Protein AF-0000000080223580 (afdb_homodimer)

Secondary structure (DSSP, 8-state):
----TT-EEEEEE-STTSTT-EEEEEEEEEETTTEEEEEEE---SEEEEETTEEEEEEEEEEETTEEEEEETTTTEEEEEE--/----TT-EEEEEE-STTSTT-EEEEEEEEEETTTEEEEEEE---SEEEEETTEEEEEEEEEEETTEEEEEETTTTEEEEEE--

InterPro domains:
  IPR008395 Agenet-like domain [PF05641] (6-38)

Organism: Nelumbo nucifera (NCBI:txid4432)

Structure (mmCIF, N/CA/C/O backbone):
data_AF-0000000080223580-model_v1
#
loop_
_entity.id
_entity.type
_entity.pdbx_description
1 polymer 'Uncharacterized protein LOC104602069'
#
loop_
_atom_site.group_PDB
_atom_site.id
_atom_site.type_symbol
_atom_site.label_atom_id
_atom_site.label_alt_id
_atom_site.label_comp_id
_atom_site.label_asym_id
_atom_site.label_entity_id
_atom_site.label_seq_id
_atom_site.pdbx_PDB_ins_code
_atom_site.Cartn_x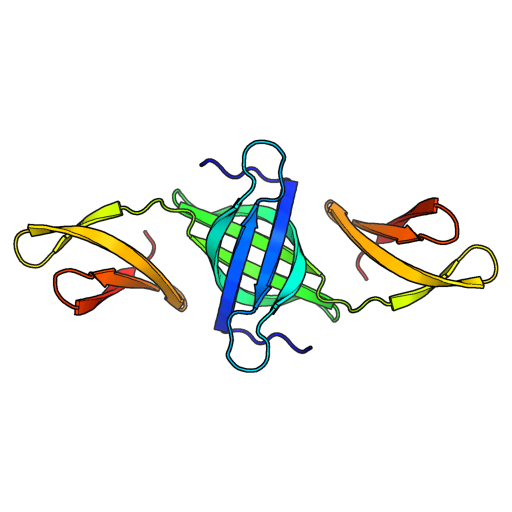
_atom_site.Cartn_y
_atom_site.Cartn_z
_atom_site.occupancy
_atom_site.B_iso_or_equiv
_atom_site.auth_seq_id
_atom_site.auth_comp_id
_atom_site.auth_asym_id
_atom_site.auth_atom_id
_atom_site.pdbx_PDB_model_num
ATOM 1 N N . MET A 1 1 ? 11.68 -7.871 -8.547 1 56.47 1 MET A N 1
ATOM 2 C CA . MET A 1 1 ? 11.617 -6.555 -7.922 1 56.47 1 MET A CA 1
ATOM 3 C C . MET A 1 1 ? 11.68 -6.672 -6.402 1 56.47 1 MET A C 1
ATOM 5 O O . MET A 1 1 ? 10.992 -7.512 -5.816 1 56.47 1 MET A O 1
ATOM 9 N N . THR A 1 2 ? 12.812 -6.27 -5.789 1 76.81 2 THR A N 1
ATOM 10 C CA . THR A 1 2 ? 13.016 -6.527 -4.367 1 76.81 2 THR A CA 1
ATOM 11 C C . THR A 1 2 ? 12.641 -5.305 -3.535 1 76.81 2 THR A C 1
ATOM 13 O O . THR A 1 2 ? 13.125 -4.199 -3.795 1 76.81 2 THR A O 1
ATOM 16 N N . PHE A 1 3 ? 11.648 -5.324 -2.734 1 88.19 3 PHE A N 1
ATOM 17 C CA . PHE A 1 3 ? 11.352 -4.324 -1.715 1 88.19 3 PHE A CA 1
ATOM 18 C C . PHE A 1 3 ? 12.391 -4.363 -0.6 1 88.19 3 PHE A C 1
ATOM 20 O O . PHE A 1 3 ? 12.945 -5.426 -0.297 1 88.19 3 PHE A O 1
ATOM 27 N N . HIS A 1 4 ? 12.688 -3.084 -0.095 1 91.06 4 HIS A N 1
ATOM 28 C CA . HIS A 1 4 ? 13.461 -2.965 1.133 1 91.06 4 HIS A CA 1
ATOM 29 C C . HIS A 1 4 ? 12.719 -2.133 2.176 1 91.06 4 HIS A C 1
ATOM 31 O O . HIS A 1 4 ? 11.961 -1.228 1.828 1 91.06 4 HIS A O 1
ATOM 37 N N . LYS A 1 5 ? 13.039 -2.527 3.385 1 91.44 5 LYS A N 1
ATOM 38 C CA . LYS A 1 5 ? 12.523 -1.678 4.457 1 91.44 5 LYS A CA 1
ATOM 39 C C . LYS A 1 5 ? 12.945 -0.225 4.258 1 91.44 5 LYS A C 1
ATOM 41 O O . LYS A 1 5 ? 14.102 0.052 3.928 1 91.44 5 LYS A O 1
ATOM 46 N N . GLY A 1 6 ? 11.992 0.678 4.383 1 91.62 6 GLY A N 1
ATOM 47 C CA . GLY A 1 6 ? 12.273 2.098 4.246 1 91.62 6 GLY A CA 1
ATOM 48 C C . GLY A 1 6 ? 11.93 2.645 2.875 1 91.62 6 GLY A C 1
ATOM 49 O O . GLY A 1 6 ? 11.891 3.859 2.676 1 91.62 6 GLY A O 1
ATOM 50 N N . ASP A 1 7 ? 11.672 1.728 1.905 1 92.25 7 ASP A N 1
ATOM 51 C CA . ASP A 1 7 ? 11.312 2.18 0.566 1 92.25 7 ASP A CA 1
ATOM 52 C C . ASP A 1 7 ? 10.031 3.014 0.597 1 92.25 7 ASP A C 1
ATOM 54 O O . ASP A 1 7 ? 9.086 2.678 1.308 1 92.25 7 ASP A O 1
ATOM 58 N N . ALA A 1 8 ? 10.062 4.105 -0.223 1 90.88 8 ALA A N 1
ATOM 59 C CA . ALA A 1 8 ? 8.852 4.902 -0.387 1 90.88 8 ALA A CA 1
ATOM 60 C C . ALA A 1 8 ? 7.898 4.25 -1.383 1 90.88 8 ALA A C 1
ATOM 62 O O . ALA A 1 8 ? 8.328 3.744 -2.422 1 90.88 8 ALA A O 1
ATOM 63 N N . VAL A 1 9 ? 6.598 4.246 -0.991 1 93.44 9 VAL A N 1
ATOM 64 C CA . VAL A 1 9 ? 5.574 3.701 -1.878 1 93.44 9 VAL A CA 1
ATOM 65 C C . VAL A 1 9 ? 4.309 4.551 -1.79 1 93.44 9 VAL A C 1
ATOM 67 O O . VAL A 1 9 ? 4.246 5.504 -1.009 1 93.44 9 VAL A O 1
ATOM 70 N N . GLU A 1 10 ? 3.441 4.324 -2.68 1 92.31 10 GLU A N 1
ATOM 71 C CA . GLU A 1 10 ? 2.098 4.895 -2.645 1 92.31 10 GLU A CA 1
ATOM 72 C C . GLU A 1 10 ? 1.04 3.805 -2.502 1 92.31 10 GLU A C 1
ATOM 74 O O . GLU A 1 10 ? 1.148 2.742 -3.117 1 92.31 10 GLU A O 1
ATOM 79 N N . ILE A 1 11 ? 0.046 4.031 -1.633 1 93.62 11 ILE A N 1
ATOM 80 C CA . ILE A 1 11 ? -1.137 3.186 -1.523 1 93.62 11 ILE A CA 1
ATOM 81 C C . ILE A 1 11 ? -2.293 3.811 -2.301 1 93.62 11 ILE A C 1
ATOM 83 O O . ILE A 1 11 ? -2.561 5.008 -2.17 1 93.62 11 ILE A O 1
ATOM 87 N N . CYS A 1 12 ? -2.957 2.975 -3.088 1 91.81 12 CYS A N 1
ATOM 88 C CA . CYS A 1 12 ? -4.109 3.447 -3.848 1 91.81 12 CYS A CA 1
ATOM 89 C C . CYS A 1 12 ? -5.324 2.557 -3.607 1 91.81 12 CYS A C 1
ATOM 91 O O . CYS A 1 12 ? -5.23 1.332 -3.705 1 91.81 12 CYS A O 1
ATOM 93 N N . SER A 1 13 ? -6.379 3.205 -3.242 1 89.94 13 SER A N 1
ATOM 94 C CA . SER A 1 13 ? -7.621 2.451 -3.098 1 89.94 13 SER A CA 1
ATOM 95 C C . SER A 1 13 ? -8.133 1.961 -4.449 1 89.94 13 SER A C 1
ATOM 97 O O . SER A 1 13 ? -8.102 2.699 -5.434 1 89.94 13 SER A O 1
ATOM 99 N N . ILE A 1 14 ? -8.547 0.736 -4.535 1 87.38 14 ILE A N 1
ATOM 100 C CA . ILE A 1 14 ? -9.18 0.215 -5.742 1 87.38 14 ILE A CA 1
ATOM 101 C C . ILE A 1 14 ? -10.594 -0.253 -5.426 1 87.38 14 ILE A C 1
ATOM 103 O O . ILE A 1 14 ? -11.188 -1.023 -6.188 1 87.38 14 ILE A O 1
ATOM 107 N N . GLU A 1 15 ? -11.016 0.166 -4.246 1 83.69 15 GLU A N 1
ATOM 108 C CA . GLU A 1 15 ? -12.406 -0.094 -3.875 1 83.69 15 GLU A CA 1
ATOM 109 C C . GLU A 1 15 ? -13.359 0.814 -4.641 1 83.69 15 GLU A C 1
ATOM 111 O O . GLU A 1 15 ? -13.148 2.025 -4.719 1 83.69 15 GLU A O 1
ATOM 116 N N . GLU A 1 16 ? -14.367 0.17 -5.195 1 82.69 16 GLU A N 1
ATOM 117 C CA . GLU A 1 16 ? -15.391 0.982 -5.852 1 82.69 16 GLU A CA 1
ATOM 118 C C . GLU A 1 16 ? -15.867 2.111 -4.941 1 82.69 16 GLU A C 1
ATOM 120 O O . GLU A 1 16 ? -16.156 1.886 -3.766 1 82.69 16 GLU A O 1
ATOM 125 N N . GLY A 1 17 ? -15.953 3.424 -5.395 1 82.38 17 GLY A N 1
ATOM 126 C CA . GLY A 1 17 ? -16.328 4.582 -4.598 1 82.38 17 GLY A CA 1
ATOM 127 C C . GLY A 1 17 ? -15.141 5.348 -4.051 1 82.38 17 GLY A C 1
ATOM 128 O O . GLY A 1 17 ? -15.281 6.492 -3.615 1 82.38 17 GLY A O 1
ATOM 129 N N . PHE A 1 18 ? -14.047 4.664 -3.977 1 81.94 18 PHE A N 1
ATOM 130 C CA . PHE A 1 18 ? -12.859 5.328 -3.443 1 81.94 18 PHE A CA 1
ATOM 131 C C . PHE A 1 18 ? -11.703 5.238 -4.426 1 81.94 18 PHE A C 1
ATOM 133 O O . PHE A 1 18 ? -10.539 5.324 -4.031 1 81.94 18 PHE A O 1
ATOM 140 N N . LEU A 1 19 ? -11.977 5.078 -5.645 1 81.94 19 LEU A N 1
ATOM 141 C CA . LEU A 1 19 ? -10.984 4.941 -6.707 1 81.94 19 LEU A CA 1
ATOM 142 C C . LEU A 1 19 ? -10.188 6.23 -6.8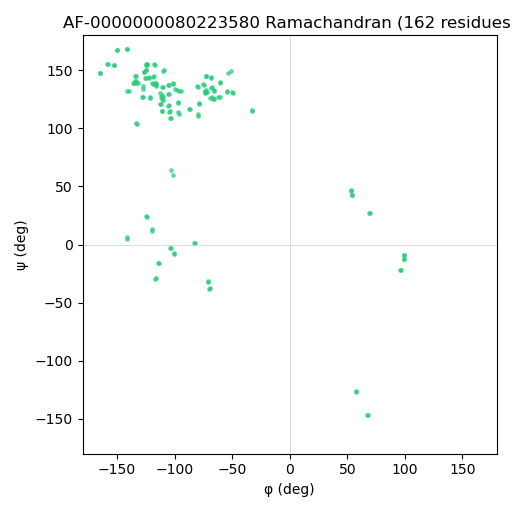75 1 81.94 19 LEU A C 1
ATOM 144 O O . LEU A 1 19 ? -10.758 7.324 -6.855 1 81.94 19 LEU A O 1
ATOM 148 N N . GLY A 1 20 ? -8.867 6.062 -6.941 1 78.81 20 GLY A N 1
ATOM 149 C CA . GLY A 1 20 ? -8.039 7.195 -7.316 1 78.81 20 GLY A CA 1
ATOM 150 C C . GLY A 1 20 ? -7.406 7.895 -6.129 1 78.81 20 GLY A C 1
ATOM 151 O O . GLY A 1 20 ? -6.633 8.844 -6.297 1 78.81 20 GLY A O 1
ATOM 152 N N . SER A 1 21 ? -7.77 7.57 -4.91 1 84.31 21 SER A N 1
ATOM 153 C CA . SER A 1 21 ? -7.094 8.148 -3.754 1 84.31 21 SER A CA 1
ATOM 154 C C . SER A 1 21 ? -5.699 7.562 -3.576 1 84.31 21 SER A C 1
ATOM 156 O O . SER A 1 21 ? -5.516 6.348 -3.688 1 84.31 21 SER A O 1
ATOM 158 N N . HIS A 1 22 ? -4.785 8.438 -3.4 1 88.25 22 HIS A N 1
ATOM 159 C CA . HIS A 1 22 ? -3.389 8.047 -3.23 1 88.25 22 HIS A CA 1
ATOM 160 C C . HIS A 1 22 ? -2.85 8.508 -1.88 1 88.25 22 HIS A C 1
ATOM 162 O O . HIS A 1 22 ? -3.105 9.633 -1.455 1 88.25 22 HIS A O 1
ATOM 168 N N . TYR A 1 23 ? -2.053 7.598 -1.235 1 90.44 23 TYR A N 1
ATOM 169 C CA . TYR A 1 23 ? -1.51 7.914 0.08 1 90.44 23 TYR A CA 1
ATOM 170 C C . TYR A 1 23 ? -0.03 7.559 0.16 1 90.44 23 TYR A C 1
ATOM 172 O O . TYR A 1 23 ? 0.394 6.523 -0.358 1 90.44 23 TYR A O 1
ATOM 180 N N . VAL A 1 24 ? 0.671 8.422 0.917 1 90.19 24 VAL A N 1
ATOM 181 C CA . VAL A 1 24 ? 2.09 8.156 1.141 1 90.19 24 VAL A CA 1
ATOM 182 C C . VAL A 1 24 ? 2.254 7.023 2.148 1 90.19 24 VAL A C 1
ATOM 184 O O . VAL A 1 24 ? 1.537 6.969 3.15 1 90.19 24 VAL A O 1
ATOM 187 N N . ALA A 1 25 ? 3.234 6.148 1.798 1 93.62 25 ALA A N 1
ATOM 188 C CA . ALA A 1 25 ? 3.492 5.016 2.686 1 93.62 25 ALA A CA 1
ATOM 189 C C . ALA A 1 25 ? 4.953 4.582 2.611 1 93.62 25 ALA A C 1
ATOM 191 O O . ALA A 1 25 ? 5.707 5.062 1.763 1 93.62 25 ALA A O 1
ATOM 192 N N . THR A 1 26 ? 5.355 3.734 3.574 1 93.44 26 THR A N 1
ATOM 193 C CA . THR A 1 26 ? 6.715 3.213 3.656 1 93.44 26 THR A CA 1
ATOM 194 C C . THR A 1 26 ? 6.703 1.713 3.941 1 93.44 26 THR A C 1
ATOM 196 O O . THR A 1 26 ? 5.918 1.239 4.762 1 93.44 26 THR A O 1
ATOM 199 N N . VAL A 1 27 ? 7.59 1.022 3.268 1 94.62 27 VAL A N 1
ATOM 200 C CA . VAL A 1 27 ? 7.793 -0.387 3.588 1 94.62 27 VAL A CA 1
ATOM 201 C C . VAL A 1 27 ? 8.383 -0.521 4.992 1 94.62 27 VAL A C 1
ATOM 203 O O . VAL A 1 27 ? 9.43 0.05 5.285 1 94.62 27 VAL A O 1
ATOM 206 N N . ILE A 1 28 ? 7.691 -1.322 5.852 1 94.44 28 ILE A N 1
ATOM 207 C CA . ILE A 1 28 ? 8.195 -1.391 7.219 1 94.44 28 ILE A CA 1
ATOM 208 C C . ILE A 1 28 ? 8.703 -2.801 7.512 1 94.44 28 ILE A C 1
ATOM 210 O O . ILE A 1 28 ? 9.406 -3.021 8.5 1 94.44 28 ILE A O 1
ATOM 214 N N . SER A 1 29 ? 8.305 -3.768 6.637 1 93.5 29 SER A N 1
ATOM 215 C CA . SER A 1 29 ? 8.797 -5.129 6.832 1 93.5 29 SER A CA 1
ATOM 216 C C . SER A 1 29 ? 8.57 -5.98 5.59 1 93.5 29 SER A C 1
ATOM 218 O O . SER A 1 29 ? 7.621 -5.75 4.836 1 93.5 29 SER A O 1
ATOM 220 N N . LEU A 1 30 ? 9.469 -6.867 5.391 1 91.06 30 LEU A N 1
ATOM 221 C CA . LEU A 1 30 ? 9.258 -7.984 4.477 1 91.06 30 LEU A CA 1
ATOM 222 C C . LEU A 1 30 ? 8.812 -9.227 5.238 1 91.06 30 LEU A C 1
ATOM 224 O O . LEU A 1 30 ? 9.453 -9.633 6.211 1 91.06 30 LEU A O 1
ATOM 228 N N . VAL A 1 31 ? 7.648 -9.703 4.82 1 87 31 VAL A N 1
ATOM 229 C CA . VAL A 1 31 ? 7.078 -10.852 5.52 1 87 31 VAL A CA 1
ATOM 230 C C . VAL A 1 31 ? 7.273 -12.109 4.684 1 87 31 VAL A C 1
ATOM 232 O O . VAL A 1 31 ? 6.609 -12.289 3.658 1 87 31 VAL A O 1
ATOM 235 N N . GLY A 1 32 ? 8.117 -12.906 5.133 1 80.56 32 GLY A N 1
ATOM 236 C CA . GLY A 1 32 ? 8.422 -14.086 4.34 1 80.56 32 GLY A CA 1
ATOM 237 C C . GLY A 1 32 ? 9.133 -13.758 3.039 1 80.56 32 GLY A C 1
ATOM 238 O O . GLY A 1 32 ? 9.961 -12.844 2.984 1 80.56 32 GLY A O 1
ATOM 239 N N . LYS A 1 33 ? 8.867 -14.539 1.988 1 78.38 33 LYS A N 1
ATOM 240 C CA . LYS A 1 33 ? 9.602 -14.422 0.733 1 78.38 33 LYS A CA 1
ATOM 241 C C . LYS A 1 33 ? 8.797 -13.641 -0.301 1 78.38 33 LYS A C 1
ATOM 243 O O . LYS A 1 33 ? 9.344 -13.203 -1.317 1 78.38 33 LYS A O 1
ATOM 248 N N . SER A 1 34 ? 7.559 -13.352 0.037 1 80.69 34 SER A N 1
ATOM 249 C CA . SER A 1 34 ? 6.766 -12.852 -1.08 1 80.69 34 SER A CA 1
ATOM 250 C C . SER A 1 34 ? 5.828 -11.727 -0.634 1 80.69 34 SER A C 1
ATOM 252 O O . SER A 1 34 ? 5.051 -11.211 -1.436 1 80.69 34 SER A O 1
ATOM 254 N N . ARG A 1 35 ? 6.008 -11.367 0.695 1 88.44 35 ARG A N 1
ATOM 255 C CA . ARG A 1 35 ? 5.035 -10.391 1.163 1 88.44 35 ARG A CA 1
ATOM 256 C C . ARG A 1 35 ? 5.73 -9.148 1.718 1 88.44 35 ARG A C 1
ATOM 258 O O . ARG A 1 35 ? 6.879 -9.219 2.164 1 88.44 35 ARG A O 1
ATOM 265 N N . VAL A 1 36 ? 5.031 -8.125 1.674 1 92.69 36 VAL A N 1
ATOM 266 C CA . VAL A 1 36 ? 5.539 -6.855 2.18 1 92.69 36 VAL A CA 1
ATOM 267 C C . VAL A 1 36 ? 4.484 -6.191 3.064 1 92.69 36 VAL A C 1
ATOM 269 O O . VAL A 1 36 ? 3.289 -6.246 2.764 1 92.69 36 VAL A O 1
ATOM 272 N N . LEU A 1 37 ? 4.93 -5.617 4.156 1 93.69 37 LEU A N 1
ATOM 273 C CA . LEU A 1 37 ? 4.105 -4.805 5.047 1 93.69 37 LEU A CA 1
ATOM 274 C C . LEU A 1 37 ? 4.422 -3.322 4.883 1 93.69 37 LEU A C 1
ATOM 276 O O . LEU A 1 37 ? 5.586 -2.924 4.926 1 93.69 37 LEU A O 1
ATOM 280 N N . VAL A 1 38 ? 3.369 -2.568 4.695 1 95.5 38 VAL A N 1
ATOM 281 C CA . VAL A 1 38 ? 3.531 -1.145 4.422 1 95.5 38 VAL A CA 1
ATOM 282 C C . VAL A 1 38 ? 2.684 -0.331 5.398 1 95.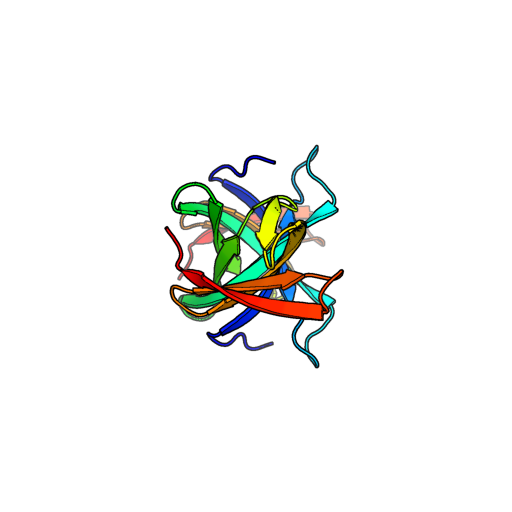5 38 VAL A C 1
ATOM 284 O O . VAL A 1 38 ? 1.548 -0.701 5.699 1 95.5 38 VAL A O 1
ATOM 287 N N . LEU A 1 39 ? 3.295 0.747 5.93 1 93.62 39 LEU A N 1
ATOM 288 C CA . LEU A 1 39 ? 2.605 1.689 6.805 1 93.62 39 LEU A CA 1
ATOM 289 C C . LEU A 1 39 ? 2.307 2.992 6.07 1 93.62 39 LEU A C 1
ATOM 291 O O . LEU A 1 39 ? 3.211 3.621 5.52 1 93.62 39 LEU A O 1
ATOM 295 N N . GLY A 1 40 ? 1.026 3.266 5.996 1 93 40 GLY A N 1
ATOM 296 C CA . GLY A 1 40 ? 0.622 4.492 5.332 1 93 40 GLY A CA 1
ATOM 297 C C . GLY A 1 40 ? -0.094 5.465 6.25 1 93 40 GLY A C 1
ATOM 298 O O . GLY A 1 40 ? -0.64 5.062 7.281 1 93 40 GLY A O 1
ATOM 299 N N . LEU A 1 41 ? -0.038 6.695 5.922 1 84.56 41 LEU A N 1
ATOM 300 C CA . LEU A 1 41 ? -0.795 7.758 6.574 1 84.56 41 LEU A CA 1
ATOM 301 C C . LEU A 1 41 ? -1.969 8.195 5.707 1 84.56 41 LEU A C 1
ATOM 303 O O . LEU A 1 41 ? -1.785 8.547 4.539 1 84.56 41 LEU A O 1
ATOM 307 N N . TYR A 1 42 ? -3.117 7.945 6.242 1 79.44 42 TYR A N 1
ATOM 308 C CA . TYR A 1 42 ? -4.273 8.344 5.445 1 79.44 42 TYR A CA 1
ATOM 309 C C . TYR A 1 42 ? -4.887 9.633 5.977 1 79.44 42 TYR A C 1
ATOM 311 O O . TYR A 1 42 ? -5.762 9.594 6.848 1 79.44 42 TYR A O 1
ATOM 319 N N . VAL A 1 43 ? -4.09 10.648 5.879 1 68.12 43 VAL A N 1
ATOM 320 C CA . VAL A 1 43 ? -4.613 11.945 6.297 1 68.12 43 VAL A CA 1
ATOM 321 C C . VAL A 1 43 ? -4.742 12.859 5.082 1 68.12 43 VAL A C 1
ATOM 323 O O . VAL A 1 43 ? -3.896 12.836 4.184 1 68.12 43 VAL A O 1
ATOM 326 N N . ASP A 1 44 ? -5.902 13.461 4.938 1 61.44 44 ASP A N 1
ATOM 327 C CA . ASP A 1 44 ? -6.156 14.5 3.949 1 61.44 44 ASP A CA 1
ATOM 328 C C . ASP A 1 44 ? -5.133 15.633 4.07 1 61.44 44 ASP A C 1
ATOM 330 O O . ASP A 1 44 ? -4.461 15.758 5.094 1 61.44 44 ASP A O 1
ATOM 334 N N . GLU A 1 45 ? -4.844 16.219 2.91 1 66.69 45 GLU A N 1
ATOM 335 C CA . GLU A 1 45 ? -4.246 17.547 3.08 1 66.69 45 GLU A CA 1
ATOM 336 C C . GLU A 1 45 ? -4.801 18.25 4.312 1 66.69 45 GLU A C 1
ATOM 338 O O . GLU A 1 45 ? -6.02 18.312 4.5 1 66.69 45 GLU A O 1
ATOM 343 N N . VAL A 1 46 ? -3.777 18.453 5.277 1 71.81 46 VAL A N 1
ATOM 344 C CA . VAL A 1 46 ? -4.266 18.969 6.559 1 71.81 46 VAL A CA 1
ATOM 345 C C . VAL A 1 46 ? -3.789 20.406 6.762 1 71.81 46 VAL A C 1
ATOM 347 O O . VAL A 1 46 ? -2.631 20.719 6.484 1 71.81 46 VAL A O 1
ATOM 350 N N . ASP A 1 47 ? -4.828 21.172 7.07 1 81.19 47 ASP A N 1
ATOM 351 C CA . ASP A 1 47 ? -4.422 22.5 7.504 1 81.19 47 ASP A CA 1
ATOM 352 C C . ASP A 1 47 ? -3.572 22.438 8.773 1 81.19 47 ASP A C 1
ATOM 354 O O . ASP A 1 47 ? -3.873 21.656 9.688 1 81.19 47 ASP A O 1
ATOM 358 N N . ALA A 1 48 ? -2.402 23.078 8.703 1 84.38 48 ALA A N 1
ATOM 359 C CA . ALA A 1 48 ? -1.518 23.109 9.859 1 84.38 48 ALA A CA 1
ATOM 360 C C . ALA A 1 48 ? -0.972 24.516 10.094 1 84.38 48 ALA A C 1
ATOM 362 O O . ALA A 1 48 ? -0.718 25.25 9.141 1 84.38 48 ALA A O 1
ATOM 363 N N . PHE A 1 49 ? -0.902 24.844 11.422 1 85.56 49 PHE A N 1
ATOM 364 C CA . PHE A 1 49 ? -0.262 26.094 11.781 1 85.56 49 PHE A CA 1
ATOM 365 C C . PHE A 1 49 ? 1.256 25.953 11.758 1 85.56 49 PHE A C 1
ATOM 367 O O . PHE A 1 49 ? 1.813 25.094 12.438 1 85.56 49 PHE A O 1
ATOM 374 N N . HIS A 1 50 ? 1.839 26.609 10.852 1 86.12 50 HIS A N 1
ATOM 375 C CA . HIS A 1 50 ? 3.289 26.625 10.695 1 86.12 50 HIS A CA 1
ATOM 376 C C . HIS A 1 50 ? 3.781 28.016 10.297 1 86.12 50 HIS A C 1
ATOM 378 O O . HIS A 1 50 ? 3.232 28.625 9.375 1 86.12 50 HIS A O 1
ATOM 384 N N . SER A 1 51 ? 4.875 28.516 11.031 1 88.75 51 SER A N 1
ATOM 385 C CA . SER A 1 51 ? 5.5 29.797 10.727 1 88.75 51 SER A CA 1
ATOM 386 C C . SER A 1 51 ? 4.469 30.922 10.68 1 88.75 51 SER A C 1
ATOM 388 O O . SER A 1 51 ? 4.406 31.672 9.711 1 88.75 51 SER A O 1
ATOM 390 N N . ASP A 1 52 ? 3.645 30.938 11.641 1 88.69 52 ASP A N 1
ATOM 391 C CA . ASP A 1 52 ? 2.697 32.031 11.891 1 88.69 52 ASP A CA 1
ATOM 392 C C . ASP A 1 52 ? 1.606 32.062 10.828 1 88.69 52 ASP A C 1
ATOM 394 O O . ASP A 1 52 ? 1.104 33.125 10.484 1 88.69 52 ASP A O 1
ATOM 398 N N . GLY A 1 53 ? 1.242 31 10.188 1 89.25 53 GLY A N 1
ATOM 399 C CA . GLY A 1 53 ? 0.16 30.875 9.227 1 89.25 53 GLY A CA 1
ATOM 400 C C . GLY A 1 53 ? -0.414 29.469 9.156 1 89.25 53 GLY A C 1
ATOM 401 O O . GLY A 1 53 ? 0.222 28.516 9.594 1 89.25 53 GLY A O 1
ATOM 402 N N . TRP A 1 54 ? -1.711 29.5 8.711 1 87.94 54 TRP A N 1
ATOM 403 C CA . TRP A 1 54 ? -2.332 28.219 8.406 1 87.94 54 TRP A CA 1
ATOM 404 C C . TRP A 1 54 ? -2.045 27.797 6.969 1 87.94 54 TRP A C 1
ATOM 406 O O . TRP A 1 54 ? -2.33 28.547 6.031 1 87.94 54 TRP A O 1
ATOM 416 N N . TRP A 1 55 ? -1.342 26.688 6.875 1 86.38 55 TRP A N 1
ATOM 417 C CA . TRP A 1 55 ? -0.963 26.188 5.555 1 86.38 55 TRP A CA 1
ATOM 418 C C . TRP A 1 55 ? -1.419 24.75 5.363 1 86.38 55 TRP A C 1
ATOM 420 O O . TRP A 1 55 ? -1.648 24.031 6.34 1 86.38 55 TRP A O 1
ATOM 430 N N . VAL A 1 56 ? -1.559 24.484 4.152 1 85.81 56 VAL A N 1
ATOM 431 C CA . VAL A 1 56 ? -1.794 23.078 3.83 1 85.81 56 VAL A CA 1
ATOM 432 C C . VAL A 1 56 ? -0.475 22.312 3.873 1 85.81 56 VAL A C 1
ATOM 434 O O . VAL A 1 56 ? 0.514 22.734 3.268 1 85.81 56 VAL A O 1
ATOM 437 N N . LYS A 1 57 ? -0.435 21.344 4.695 1 85.12 57 LYS A N 1
ATOM 438 C CA . LYS A 1 57 ? 0.731 20.469 4.695 1 85.12 57 LYS A CA 1
ATOM 439 C C . LYS A 1 57 ? 0.441 19.156 3.953 1 85.12 57 LYS A C 1
ATOM 441 O O . LYS A 1 57 ? -0.663 18.625 4.047 1 85.12 57 LYS A O 1
ATOM 446 N N . ARG A 1 58 ? 1.438 18.734 3.18 1 84 58 ARG A N 1
ATOM 447 C CA . ARG A 1 58 ? 1.389 17.469 2.482 1 84 58 ARG A CA 1
ATOM 448 C C . ARG A 1 58 ? 2.4 16.484 3.066 1 84 58 ARG A C 1
ATOM 450 O O . ARG A 1 58 ? 3.578 16.812 3.215 1 84 58 ARG A O 1
ATOM 457 N N . ILE A 1 59 ? 1.855 15.32 3.438 1 84.69 59 ILE A N 1
ATOM 458 C CA . ILE A 1 59 ? 2.771 14.3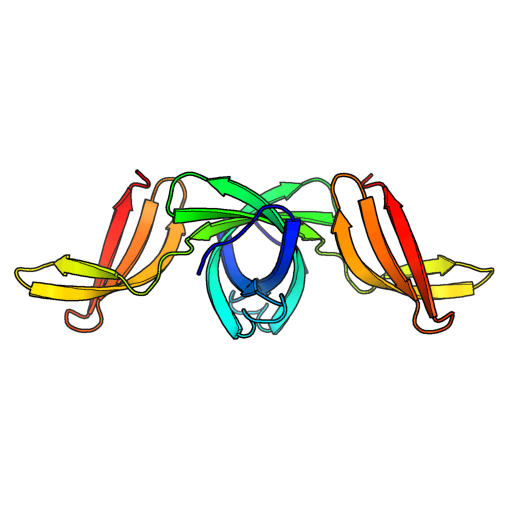12 3.965 1 84.69 59 ILE A CA 1
ATOM 459 C C . ILE A 1 59 ? 3.592 13.711 2.826 1 84.69 59 ILE A C 1
ATOM 461 O O . ILE A 1 59 ? 3.039 13.312 1.798 1 84.69 59 ILE A O 1
ATOM 465 N N . THR A 1 60 ? 4.895 13.648 3.051 1 83.31 60 THR A N 1
ATOM 466 C CA . THR A 1 60 ? 5.758 13.234 1.948 1 83.31 60 THR A CA 1
ATOM 467 C C . THR A 1 60 ? 6.461 11.922 2.273 1 83.31 60 THR A C 1
ATOM 469 O O . THR A 1 60 ? 6.852 11.18 1.37 1 83.31 60 THR A O 1
ATOM 472 N N . ARG A 1 61 ? 6.684 11.695 3.533 1 83.62 61 ARG A N 1
ATOM 473 C CA . ARG A 1 61 ? 7.434 10.492 3.881 1 83.62 61 ARG A CA 1
ATOM 474 C C . ARG A 1 61 ? 7.176 10.086 5.328 1 83.62 61 ARG A C 1
ATOM 476 O O . ARG A 1 61 ? 6.793 10.922 6.152 1 83.62 61 ARG A O 1
ATOM 483 N N . ILE A 1 62 ? 7.402 8.672 5.535 1 87.38 62 ILE A N 1
ATOM 484 C CA . ILE A 1 62 ? 7.344 8.133 6.887 1 87.38 62 ILE A CA 1
ATOM 485 C C . ILE A 1 62 ? 8.672 7.469 7.238 1 87.38 62 ILE A C 1
ATOM 487 O O . ILE A 1 62 ? 9.195 6.668 6.461 1 87.38 62 ILE A O 1
ATOM 491 N N . LYS A 1 63 ? 9.188 7.895 8.336 1 85.56 63 LYS A N 1
ATOM 492 C CA . LYS A 1 63 ? 10.422 7.289 8.836 1 85.56 63 LYS A CA 1
ATOM 493 C C . LYS A 1 63 ? 10.312 6.977 10.328 1 85.56 63 LYS A C 1
ATOM 495 O O . LYS A 1 63 ? 10.477 7.867 11.164 1 85.56 63 LYS A O 1
ATOM 500 N N . GLY A 1 64 ? 10.125 5.586 10.57 1 81.25 64 GLY A N 1
ATOM 501 C CA . GLY A 1 64 ? 9.953 5.227 11.969 1 81.25 64 GLY A CA 1
ATOM 502 C C . GLY A 1 64 ? 8.781 5.93 12.625 1 81.25 64 GLY A C 1
ATOM 503 O O . GLY A 1 64 ? 7.656 5.871 12.125 1 81.25 64 GLY A O 1
ATOM 504 N N . PRO A 1 65 ? 9.117 6.59 13.781 1 85.69 65 PRO A N 1
ATOM 505 C CA . PRO A 1 65 ? 8.023 7.25 14.492 1 85.69 65 PRO A CA 1
ATOM 506 C C . PRO A 1 65 ? 7.703 8.633 13.93 1 85.69 65 PRO A C 1
ATOM 508 O O . PRO A 1 65 ? 6.875 9.359 14.492 1 85.69 65 PRO A O 1
ATOM 511 N N . LEU A 1 66 ? 8.445 9 12.875 1 88.62 66 LEU A N 1
ATOM 512 C CA . LEU A 1 66 ? 8.25 10.336 12.32 1 88.62 66 LEU A CA 1
ATOM 513 C C . LEU A 1 66 ? 7.57 10.266 10.953 1 88.62 66 LEU A C 1
ATOM 515 O O . LEU A 1 66 ? 7.73 9.281 10.227 1 88.62 66 LEU A O 1
ATOM 519 N N . TYR A 1 67 ? 6.875 11.289 10.75 1 88.5 67 TYR A N 1
ATOM 520 C CA . TYR A 1 67 ? 6.465 11.539 9.375 1 88.5 67 TYR A CA 1
ATOM 521 C C . TYR A 1 67 ? 6.852 12.953 8.945 1 88.5 67 TYR A C 1
ATOM 523 O O . TYR A 1 67 ? 6.871 13.875 9.758 1 88.5 67 TYR A O 1
ATOM 531 N N . TYR A 1 68 ? 7.141 13.078 7.664 1 89.56 68 TYR A N 1
ATOM 532 C CA . TYR A 1 68 ? 7.59 14.336 7.082 1 89.56 68 TYR A CA 1
ATOM 533 C C . TYR A 1 68 ? 6.477 14.992 6.277 1 89.56 68 TYR A C 1
ATOM 535 O O . TYR A 1 68 ? 5.742 14.312 5.555 1 89.56 68 TYR A O 1
ATOM 543 N N . SER A 1 69 ? 6.438 16.312 6.531 1 89.56 69 SER A N 1
ATOM 544 C CA . SER A 1 69 ? 5.445 17.109 5.812 1 89.56 69 SER A CA 1
ATOM 545 C C . SER A 1 69 ? 6.098 18.266 5.066 1 89.56 69 SER A C 1
ATOM 547 O O . SER A 1 69 ? 7.027 18.891 5.574 1 89.56 69 SER A O 1
ATOM 549 N N . TYR A 1 70 ? 5.504 18.516 3.883 1 90.38 70 TYR A N 1
ATOM 550 C CA . TYR A 1 70 ? 5.973 19.625 3.055 1 90.38 70 TYR A CA 1
ATOM 551 C C . TYR A 1 70 ? 4.941 20.734 3 1 90.38 70 TYR A C 1
ATOM 553 O O . TYR A 1 70 ? 3.744 20.484 2.859 1 90.38 70 TYR A O 1
ATOM 561 N N . PHE A 1 71 ? 5.48 21.969 3.162 1 89.31 71 PHE A N 1
ATOM 562 C CA . PHE A 1 71 ? 4.684 23.188 3.018 1 89.31 71 PHE A CA 1
ATOM 563 C C . PHE A 1 71 ? 5.094 23.953 1.769 1 89.31 71 PHE A C 1
ATOM 565 O O . PHE A 1 71 ? 6.199 24.5 1.705 1 89.31 71 PHE A O 1
ATOM 572 N N . SER A 1 72 ? 4.137 24 0.903 1 85.19 72 SER A N 1
ATOM 573 C CA . SER A 1 72 ? 4.484 24.594 -0.384 1 85.19 72 SER A CA 1
ATOM 574 C C . SER A 1 72 ? 4.688 26.094 -0.262 1 85.19 72 SER A C 1
ATOM 576 O O . SER A 1 72 ? 5.523 26.672 -0.964 1 85.19 72 SER A O 1
ATOM 578 N N . ASN A 1 73 ? 4.012 26.703 0.586 1 86.06 73 ASN A N 1
ATOM 579 C CA . ASN A 1 73 ? 4.07 28.156 0.729 1 86.06 73 ASN A CA 1
ATOM 580 C C . ASN A 1 73 ? 5.414 28.609 1.296 1 86.06 73 ASN A C 1
ATOM 582 O O . ASN A 1 73 ? 5.949 29.641 0.885 1 86.06 73 ASN A O 1
ATOM 586 N N . THR A 1 74 ? 5.961 27.797 2.26 1 87.38 74 THR A N 1
ATOM 587 C CA . THR A 1 74 ? 7.219 28.172 2.896 1 87.38 74 THR A CA 1
ATOM 588 C C . THR A 1 74 ? 8.367 27.328 2.35 1 87.38 74 THR A C 1
ATOM 590 O O . THR A 1 74 ? 9.523 27.5 2.742 1 87.38 74 THR A O 1
ATOM 593 N N . ILE A 1 75 ? 8.109 26.422 1.511 1 87.62 75 ILE A N 1
ATOM 594 C CA . ILE A 1 75 ? 9.094 25.516 0.9 1 87.62 75 ILE A CA 1
ATOM 595 C C . ILE A 1 75 ? 9.898 24.812 1.989 1 87.62 75 ILE A C 1
ATOM 597 O O . ILE A 1 75 ? 11.125 24.734 1.907 1 87.62 75 ILE A O 1
ATOM 601 N N . ASP A 1 76 ? 9.25 24.359 3.061 1 89.88 76 ASP A N 1
ATOM 602 C CA . ASP A 1 76 ? 9.867 23.688 4.195 1 89.88 76 ASP A CA 1
ATOM 603 C C . ASP A 1 76 ? 9.336 22.266 4.34 1 89.88 76 ASP A C 1
ATOM 605 O O . ASP A 1 76 ? 8.188 21.984 3.994 1 89.88 76 ASP A O 1
ATOM 609 N N . GLU A 1 77 ? 10.234 21.406 4.762 1 89.44 77 GLU A N 1
ATOM 610 C CA . GLU A 1 77 ? 9.836 20.078 5.195 1 89.44 77 GLU A CA 1
ATOM 611 C C . GLU A 1 77 ? 10.055 19.891 6.691 1 89.44 77 GLU A C 1
ATOM 613 O O . GLU A 1 77 ? 11.156 20.125 7.199 1 89.44 77 GLU A O 1
ATOM 618 N N . ILE A 1 78 ? 8.992 19.594 7.355 1 90.5 78 ILE A N 1
ATOM 619 C CA . ILE A 1 78 ? 9.039 19.469 8.805 1 90.5 78 ILE A CA 1
ATOM 620 C C . ILE A 1 78 ? 8.695 18.031 9.203 1 90.5 78 ILE A C 1
ATOM 622 O O . ILE A 1 78 ? 7.773 17.422 8.648 1 90.5 78 ILE A O 1
ATOM 626 N N . ALA A 1 79 ? 9.43 17.5 10.195 1 90 79 ALA A N 1
ATOM 627 C CA . ALA A 1 79 ? 9.172 16.188 10.75 1 90 79 ALA A CA 1
ATOM 628 C C . ALA A 1 79 ? 8.312 16.266 12.008 1 90 79 ALA A C 1
ATOM 630 O O . ALA A 1 79 ? 8.516 17.156 12.852 1 90 79 ALA A O 1
ATOM 631 N N . TYR A 1 80 ? 7.246 15.398 12.031 1 87.69 80 TYR A N 1
ATOM 632 C CA . TYR A 1 80 ? 6.367 15.32 13.188 1 87.69 80 TYR A CA 1
ATOM 633 C C . TYR A 1 80 ? 6.332 13.906 13.758 1 87.69 80 TYR A C 1
ATOM 635 O O . TYR A 1 80 ? 6.406 12.93 13.008 1 87.69 80 TYR A O 1
ATOM 643 N N . PRO A 1 81 ? 6.25 13.773 15.094 1 86.44 81 PRO A N 1
ATOM 644 C CA . PRO A 1 81 ? 6.039 12.438 15.664 1 86.44 81 PRO A CA 1
ATOM 645 C C . PRO A 1 81 ? 4.617 11.922 15.453 1 86.44 81 PRO A C 1
ATOM 647 O O . PRO A 1 81 ? 3.67 12.719 15.398 1 86.44 81 PRO A O 1
ATOM 650 N N . PHE A 1 82 ? 4.629 10.492 15.242 1 76.94 82 PHE A N 1
ATOM 651 C CA . PHE A 1 82 ? 3.301 9.891 15.258 1 76.94 82 PHE A CA 1
ATOM 652 C C . PHE A 1 82 ? 2.691 9.961 16.656 1 76.94 82 PHE A C 1
ATOM 654 O O . PHE A 1 82 ? 3.393 9.781 17.656 1 76.94 82 PHE A O 1
ATOM 661 N N . SER A 1 83 ? 1.452 10.523 16.75 1 64.69 83 SER A N 1
ATOM 662 C CA . SER A 1 83 ? 0.784 10.562 18.047 1 64.69 83 SER A CA 1
ATOM 663 C C . SER A 1 83 ? -0.005 9.281 18.297 1 64.69 83 SER A C 1
ATOM 665 O O . SER A 1 83 ? -0.458 8.633 17.359 1 64.69 83 SER A O 1
ATOM 667 N N . MET B 1 1 ? -11.719 10.148 3.979 1 56.69 1 MET B N 1
ATOM 668 C CA . MET B 1 1 ? -11.672 8.82 3.367 1 56.69 1 MET B CA 1
ATOM 669 C C . MET B 1 1 ? -11.312 7.758 4.395 1 56.69 1 MET B C 1
ATOM 671 O O . MET B 1 1 ? -10.391 7.949 5.195 1 56.69 1 MET B O 1
ATOM 675 N N . THR B 1 2 ? -12.297 6.918 4.785 1 76.81 2 THR B N 1
ATOM 676 C CA . THR B 1 2 ? -12.07 5.992 5.891 1 76.81 2 THR B CA 1
ATOM 677 C C . THR B 1 2 ? -11.656 4.621 5.371 1 76.81 2 THR B C 1
ATOM 679 O O . THR B 1 2 ? -12.336 4.031 4.531 1 76.81 2 THR B O 1
ATOM 682 N N . PHE B 1 3 ? -10.477 4.164 5.574 1 88.19 3 PHE B N 1
ATOM 683 C CA . PHE B 1 3 ? -10.047 2.787 5.348 1 88.19 3 PHE B CA 1
ATOM 684 C C . PHE B 1 3 ? -10.711 1.843 6.344 1 88.19 3 PHE B C 1
ATOM 686 O O . PHE B 1 3 ? -11 2.23 7.477 1 88.19 3 PHE B O 1
ATOM 693 N N . HIS B 1 4 ? -11.016 0.607 5.785 1 91.19 4 HIS B N 1
ATOM 694 C CA . HIS B 1 4 ? -11.43 -0.49 6.652 1 91.19 4 HIS B CA 1
ATOM 695 C C . HIS B 1 4 ? -10.547 -1.716 6.445 1 91.19 4 HIS B C 1
ATOM 697 O O . HIS B 1 4 ? -10.039 -1.942 5.348 1 91.19 4 HIS B O 1
ATOM 703 N N . LYS B 1 5 ? -10.461 -2.42 7.562 1 91.38 5 LYS B N 1
ATOM 704 C CA . LYS B 1 5 ? -9.789 -3.709 7.43 1 91.38 5 LYS B CA 1
ATOM 705 C C . LYS B 1 5 ? -10.438 -4.559 6.34 1 91.38 5 LYS B C 1
ATOM 707 O O . LYS B 1 5 ? -11.664 -4.641 6.258 1 91.38 5 LYS B O 1
ATOM 712 N N . GLY B 1 6 ? -9.617 -5.109 5.461 1 91.62 6 GLY B N 1
ATOM 713 C CA . GLY B 1 6 ? -10.109 -5.965 4.391 1 91.62 6 GLY B CA 1
ATOM 714 C C . GLY B 1 6 ? -10.234 -5.246 3.062 1 91.62 6 GLY B C 1
ATOM 715 O O . GLY B 1 6 ? -10.422 -5.883 2.023 1 91.62 6 GLY B O 1
ATOM 716 N N . ASP B 1 7 ? -10.133 -3.898 3.098 1 92.31 7 ASP B N 1
ATOM 717 C CA . ASP B 1 7 ? -10.227 -3.141 1.853 1 92.31 7 ASP B CA 1
ATOM 718 C C . ASP B 1 7 ? -9.117 -3.541 0.882 1 92.31 7 ASP B C 1
ATOM 720 O O . ASP B 1 7 ? -7.973 -3.73 1.287 1 92.31 7 ASP B O 1
ATOM 724 N N . ALA B 1 8 ? -9.531 -3.648 -0.425 1 90.88 8 ALA B N 1
ATOM 725 C CA . ALA B 1 8 ? -8.539 -3.887 -1.467 1 90.88 8 ALA B CA 1
ATOM 726 C C . ALA B 1 8 ? -7.82 -2.592 -1.847 1 90.88 8 ALA B C 1
ATOM 728 O O . ALA B 1 8 ? -8.453 -1.542 -1.98 1 90.88 8 ALA B O 1
ATOM 729 N N . VAL B 1 9 ? -6.484 -2.719 -1.97 1 93.38 9 VAL B N 1
ATOM 730 C CA . VAL B 1 9 ? -5.688 -1.568 -2.387 1 93.38 9 VAL B CA 1
ATOM 731 C C . VAL B 1 9 ? -4.57 -2.023 -3.322 1 93.38 9 VAL B C 1
ATOM 733 O O . VAL B 1 9 ? -4.422 -3.221 -3.584 1 93.38 9 VAL B O 1
ATOM 736 N N . GLU B 1 10 ? -3.951 -1.105 -3.93 1 92.31 10 GLU B N 1
ATOM 737 C CA . GLU B 1 10 ? -2.734 -1.326 -4.707 1 92.31 10 GLU B CA 1
ATOM 738 C C . GLU B 1 10 ? -1.549 -0.585 -4.094 1 92.31 10 GLU B C 1
ATOM 740 O O . GLU B 1 10 ? -1.688 0.551 -3.639 1 92.31 10 GLU B O 1
ATOM 745 N N . ILE B 1 11 ? -0.387 -1.246 -4.027 1 93.62 11 ILE B N 1
ATOM 746 C CA . ILE B 1 11 ? 0.877 -0.62 -3.658 1 93.62 11 ILE B CA 1
ATOM 747 C C . ILE B 1 11 ? 1.684 -0.301 -4.914 1 93.62 11 ILE B C 1
ATOM 749 O O . ILE B 1 11 ? 1.822 -1.146 -5.801 1 93.62 11 ILE B O 1
ATOM 753 N N . CYS B 1 12 ? 2.213 0.922 -4.949 1 91.81 12 CYS B N 1
ATOM 754 C CA . CYS B 1 12 ? 3.035 1.326 -6.082 1 91.81 12 CYS B CA 1
ATOM 755 C C . CYS B 1 12 ? 4.371 1.891 -5.613 1 91.81 12 CYS B C 1
ATOM 757 O O . CYS B 1 12 ? 4.41 2.75 -4.73 1 91.81 12 CYS B O 1
ATOM 759 N N . SER B 1 13 ? 5.383 1.333 -6.16 1 90 13 SER B N 1
ATOM 760 C CA . SER B 1 13 ? 6.703 1.884 -5.859 1 90 13 SER B CA 1
ATOM 761 C C . SER B 1 13 ? 6.867 3.279 -6.453 1 90 13 SER B C 1
ATOM 763 O O . SER B 1 13 ? 6.461 3.527 -7.59 1 90 13 SER B O 1
ATOM 765 N N . ILE B 1 14 ? 7.406 4.219 -5.73 1 87.25 14 ILE B N 1
ATOM 766 C CA . ILE B 1 14 ? 7.719 5.547 -6.25 1 87.25 14 ILE B CA 1
ATOM 767 C C . ILE B 1 14 ? 9.219 5.809 -6.121 1 87.25 14 ILE B C 1
ATOM 769 O O . ILE B 1 14 ? 9.664 6.957 -6.191 1 87.25 14 ILE B O 1
ATOM 773 N N . GLU B 1 15 ? 9.898 4.711 -5.82 1 83.31 15 GLU B N 1
ATOM 774 C CA . GLU B 1 15 ? 11.359 4.793 -5.801 1 83.31 15 GLU B CA 1
ATOM 775 C C . GLU B 1 15 ? 11.922 4.91 -7.215 1 83.31 15 GLU B C 1
ATOM 777 O O . GLU B 1 15 ? 11.531 4.152 -8.109 1 83.31 15 GLU B O 1
ATOM 782 N N . GLU B 1 16 ? 12.812 5.875 -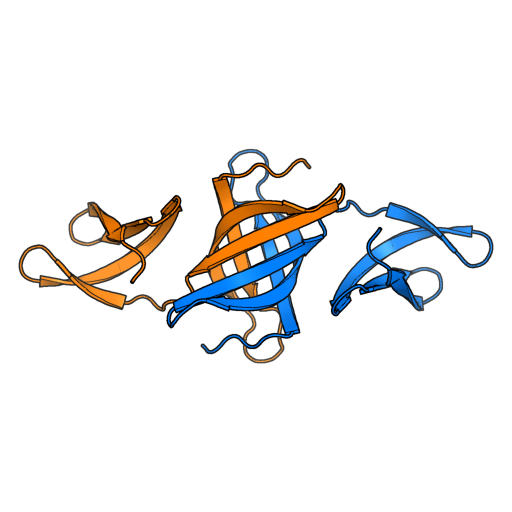7.379 1 82.69 16 GLU B N 1
ATOM 783 C CA . GLU B 1 16 ? 13.477 5.98 -8.672 1 82.69 16 GLU B CA 1
ATOM 784 C C . GLU B 1 16 ? 14.031 4.633 -9.125 1 82.69 16 GLU B C 1
ATOM 786 O O . GLU B 1 16 ? 14.68 3.934 -8.344 1 82.69 16 GLU B O 1
ATOM 791 N N . GLY B 1 17 ? 13.805 4.117 -10.383 1 82.19 17 GLY B N 1
ATOM 792 C CA . GLY B 1 17 ? 14.234 2.824 -10.891 1 82.19 17 GLY B CA 1
ATOM 793 C C . GLY B 1 17 ? 13.164 1.754 -10.789 1 82.19 17 GLY B C 1
ATOM 794 O O . GLY B 1 17 ? 13.266 0.705 -11.43 1 82.19 17 GLY B O 1
ATOM 795 N N . PHE B 1 18 ? 12.234 1.983 -9.898 1 81.69 18 PHE B N 1
ATOM 796 C CA . PHE B 1 18 ? 11.18 0.993 -9.734 1 81.69 18 PHE B CA 1
ATOM 797 C C . PHE B 1 18 ? 9.805 1.63 -9.93 1 81.69 18 PHE B C 1
ATOM 799 O O . PHE B 1 18 ? 8.805 1.119 -9.43 1 81.69 18 PHE B O 1
ATOM 806 N N . LEU B 1 19 ? 9.75 2.684 -10.625 1 81.62 19 LEU B N 1
ATOM 807 C CA . LEU B 1 19 ? 8.516 3.424 -10.883 1 81.62 19 LEU B CA 1
ATOM 808 C C . LEU B 1 19 ? 7.551 2.596 -11.719 1 81.62 19 LEU B C 1
ATOM 810 O O . LEU B 1 19 ? 7.961 1.942 -12.68 1 81.62 19 LEU B O 1
ATOM 814 N N . GLY B 1 20 ? 6.301 2.572 -11.266 1 78.75 20 GLY B N 1
ATOM 815 C CA . GLY B 1 20 ? 5.27 1.992 -12.102 1 78.75 20 GLY B CA 1
ATOM 816 C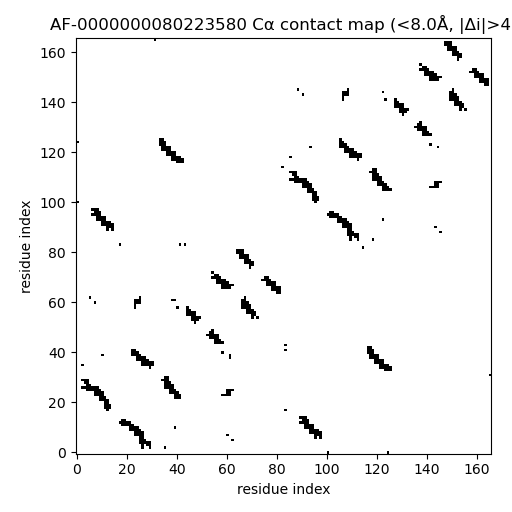 C . GLY B 1 20 ? 4.918 0.566 -11.727 1 78.75 20 GLY B C 1
ATOM 817 O O . GLY B 1 20 ? 4.023 -0.039 -12.312 1 78.75 20 GLY B O 1
ATOM 818 N N . SER B 1 21 ? 5.648 -0.076 -10.844 1 84.75 21 SER B N 1
ATOM 819 C CA . SER B 1 21 ? 5.262 -1.406 -10.383 1 84.75 21 SER B CA 1
ATOM 820 C C . SER B 1 21 ? 4.066 -1.339 -9.445 1 84.75 21 SER B C 1
ATOM 822 O O . SER B 1 21 ? 4.027 -0.501 -8.539 1 84.75 21 SER B O 1
ATOM 824 N N . HIS B 1 22 ? 3.115 -2.154 -9.742 1 88.5 22 HIS B N 1
ATOM 825 C CA . HIS B 1 22 ? 1.888 -2.213 -8.953 1 88.5 22 HIS B CA 1
ATOM 826 C C . HIS B 1 22 ? 1.696 -3.594 -8.336 1 88.5 22 HIS B C 1
ATOM 828 O O . HIS B 1 22 ? 1.918 -4.613 -8.992 1 88.5 22 HIS B O 1
ATOM 834 N N . TYR B 1 23 ? 1.249 -3.59 -7.047 1 90.44 23 TYR B N 1
ATOM 835 C CA . TYR B 1 23 ? 1.064 -4.855 -6.34 1 90.44 23 TYR B CA 1
ATOM 836 C C . TYR B 1 23 ? -0.275 -4.883 -5.613 1 90.44 23 TYR B C 1
ATOM 838 O O . TYR B 1 23 ? -0.695 -3.879 -5.031 1 90.44 23 TYR B O 1
ATOM 846 N N . VAL B 1 24 ? -0.84 -6.102 -5.609 1 90.12 24 VAL B N 1
ATOM 847 C CA . VAL B 1 24 ? -2.092 -6.293 -4.879 1 90.12 24 VAL B CA 1
ATOM 848 C C . VAL B 1 24 ? -1.817 -6.312 -3.379 1 90.12 24 VAL B C 1
ATOM 850 O O . VAL B 1 24 ? -0.844 -6.922 -2.928 1 90.12 24 VAL B O 1
ATOM 853 N N . ALA B 1 25 ? -2.734 -5.605 -2.67 1 93.62 25 ALA B N 1
ATOM 854 C CA . ALA B 1 25 ? -2.576 -5.559 -1.218 1 93.62 25 ALA B CA 1
ATOM 855 C C . ALA B 1 25 ? -3.928 -5.41 -0.524 1 93.62 25 ALA B C 1
ATOM 857 O O . ALA B 1 25 ? -4.949 -5.188 -1.179 1 93.62 25 ALA B O 1
ATOM 858 N N . THR B 1 26 ? -3.92 -5.621 0.809 1 93.5 26 THR B N 1
ATOM 859 C CA . THR B 1 26 ? -5.121 -5.523 1.634 1 93.5 26 THR B CA 1
ATOM 860 C C . THR B 1 26 ? -4.828 -4.762 2.924 1 93.5 26 THR B C 1
ATOM 862 O O . THR B 1 26 ? -3.785 -4.965 3.549 1 93.5 26 THR B O 1
ATOM 865 N N . VAL B 1 27 ? -5.781 -3.916 3.281 1 94.62 27 VAL B N 1
ATOM 866 C CA . VAL B 1 27 ? -5.695 -3.268 4.586 1 94.62 27 VAL B CA 1
ATOM 867 C C . VAL B 1 27 ? -5.852 -4.309 5.691 1 94.62 27 VAL B C 1
ATOM 869 O O . VAL B 1 27 ? -6.844 -5.035 5.734 1 94.62 2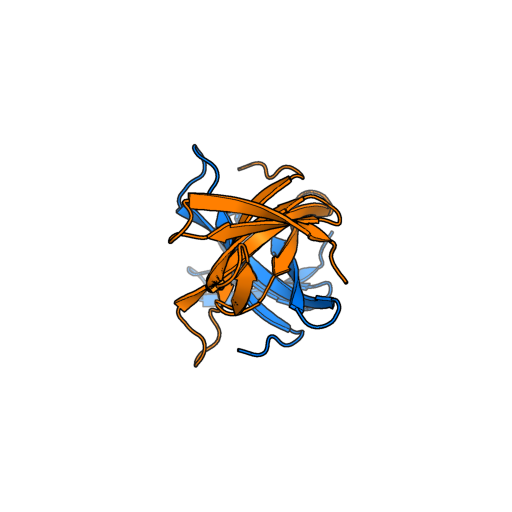7 VAL B O 1
ATOM 872 N N . ILE B 1 28 ? -4.844 -4.348 6.613 1 94.44 28 ILE B N 1
ATOM 873 C CA . ILE B 1 28 ? -4.938 -5.395 7.621 1 94.44 28 ILE B CA 1
ATOM 874 C C . ILE B 1 28 ? -5.16 -4.773 9 1 94.44 28 ILE B C 1
ATOM 876 O O . ILE B 1 28 ? -5.52 -5.469 9.953 1 94.44 28 ILE B O 1
ATOM 880 N N . SER B 1 29 ? -4.891 -3.43 9.094 1 93.38 29 SER B N 1
ATOM 881 C CA . SER B 1 29 ? -5.129 -2.762 10.367 1 93.38 29 SER B CA 1
ATOM 882 C C . SER B 1 29 ? -5.148 -1.246 10.203 1 93.38 29 SER B C 1
ATOM 884 O O . SER B 1 29 ? -4.488 -0.705 9.32 1 93.38 29 SER B O 1
ATOM 886 N N . LEU B 1 30 ? -5.949 -0.65 11.008 1 91.12 30 LEU B N 1
ATOM 887 C CA . LEU B 1 30 ? -5.852 0.786 11.242 1 91.12 30 LEU B CA 1
ATOM 888 C C . LEU B 1 30 ? -5.047 1.079 12.5 1 91.12 30 LEU B C 1
ATOM 890 O O . LEU B 1 30 ? -5.324 0.516 13.562 1 91.12 30 LEU B O 1
ATOM 894 N N . VAL B 1 31 ? -3.988 1.841 12.273 1 87.06 31 VAL B N 1
ATOM 895 C CA . VAL B 1 31 ? -3.096 2.139 13.391 1 87.06 31 VAL B CA 1
ATOM 896 C C . VAL B 1 31 ? -3.348 3.559 13.891 1 87.06 31 VAL B C 1
ATOM 898 O O . VAL B 1 31 ? -2.986 4.531 13.227 1 87.06 31 VAL B O 1
ATOM 901 N N . GLY B 1 32 ? -3.916 3.641 15.008 1 80.56 32 GLY B N 1
ATOM 902 C CA . GLY B 1 32 ? -4.27 4.961 15.5 1 80.56 32 GLY B CA 1
ATOM 903 C C . GLY B 1 32 ? -5.355 5.633 14.68 1 80.56 32 GLY B C 1
ATOM 904 O O . GLY B 1 32 ? -6.273 4.969 14.195 1 80.56 32 GLY B O 1
ATOM 905 N N . LYS B 1 33 ? -5.305 6.957 14.555 1 78.69 33 LYS B N 1
ATOM 906 C CA . LYS B 1 33 ? -6.379 7.719 13.922 1 78.69 33 LYS B CA 1
ATOM 907 C C . LYS B 1 33 ? -6.02 8.086 12.484 1 78.69 33 LYS B C 1
ATOM 909 O O . LYS B 1 33 ? -6.887 8.492 11.711 1 78.69 33 LYS B O 1
ATOM 914 N N . SER B 1 34 ? -4.773 7.816 12.133 1 80.94 34 SER B N 1
ATOM 915 C CA . SER B 1 34 ? -4.414 8.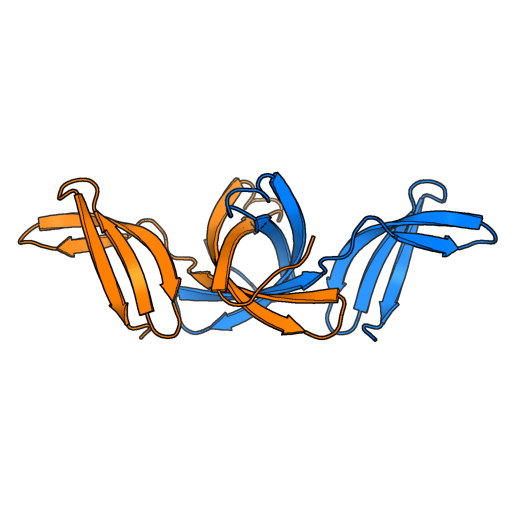43 10.852 1 80.94 34 SER B CA 1
ATOM 916 C C . SER B 1 34 ? -3.537 7.496 10.023 1 80.94 34 SER B C 1
ATOM 918 O O . SER B 1 34 ? -3.076 7.867 8.945 1 80.94 34 SER B O 1
ATOM 920 N N . ARG B 1 35 ? -3.387 6.23 10.602 1 88.31 35 ARG B N 1
ATOM 921 C CA . ARG B 1 35 ? -2.457 5.371 9.875 1 88.31 35 ARG B CA 1
ATOM 922 C C . ARG B 1 35 ? -3.121 4.059 9.477 1 88.31 35 ARG B C 1
ATOM 924 O O . ARG B 1 35 ? -4.074 3.615 10.125 1 88.31 35 ARG B O 1
ATOM 931 N N . VAL B 1 36 ? -2.596 3.537 8.469 1 92.69 36 VAL B N 1
ATOM 932 C CA . VAL B 1 36 ? -3.104 2.268 7.969 1 92.69 36 VAL B CA 1
ATOM 933 C C . VAL B 1 36 ? -1.94 1.311 7.711 1 92.69 36 VAL B C 1
ATOM 935 O O . VAL B 1 36 ? -0.88 1.727 7.238 1 92.69 36 VAL B O 1
ATOM 938 N N . LEU B 1 37 ? -2.133 0.044 8.07 1 93.88 37 LEU B N 1
ATOM 939 C CA . LEU B 1 37 ? -1.206 -1.04 7.766 1 93.88 37 LEU B CA 1
ATOM 940 C C . LEU B 1 37 ? -1.747 -1.914 6.637 1 93.88 37 LEU B C 1
ATOM 942 O O . LEU B 1 37 ? -2.895 -2.361 6.691 1 93.88 37 LEU B O 1
ATOM 946 N N . VAL B 1 38 ? -0.889 -2.119 5.672 1 95.5 38 VAL B N 1
ATOM 947 C CA . VAL B 1 38 ? -1.3 -2.838 4.469 1 95.5 38 VAL B CA 1
ATOM 948 C C . VAL B 1 38 ? -0.334 -3.988 4.203 1 95.5 38 VAL B C 1
ATOM 950 O O . VAL B 1 38 ? 0.882 -3.832 4.336 1 95.5 38 VAL B O 1
ATOM 953 N N . LEU B 1 39 ? -0.909 -5.168 3.898 1 93.75 39 LEU B N 1
ATOM 954 C CA . LEU B 1 39 ? -0.136 -6.344 3.518 1 93.75 39 LEU B CA 1
ATOM 955 C C . LEU B 1 39 ? -0.23 -6.59 2.016 1 93.75 39 LEU B C 1
ATOM 957 O O . LEU B 1 39 ? -1.33 -6.691 1.466 1 93.75 39 LEU B O 1
ATOM 961 N N . GLY B 1 40 ? 0.921 -6.559 1.409 1 93.06 40 GLY B N 1
ATOM 962 C CA . GLY B 1 40 ? 0.955 -6.801 -0.025 1 93.06 40 GLY B CA 1
ATOM 963 C C . GLY B 1 40 ? 1.76 -8.031 -0.403 1 93.06 40 GLY B C 1
ATOM 964 O O . GLY B 1 40 ? 2.615 -8.477 0.363 1 93.06 40 GLY B O 1
ATOM 965 N N . LEU B 1 41 ? 1.456 -8.586 -1.516 1 85 41 LEU B N 1
ATOM 966 C CA . LEU B 1 41 ? 2.213 -9.672 -2.133 1 85 41 LEU B CA 1
ATOM 967 C C . LEU B 1 41 ? 3.027 -9.164 -3.316 1 85 41 LEU B C 1
ATOM 969 O O . LEU B 1 41 ? 2.48 -8.547 -4.234 1 85 41 LEU B O 1
ATOM 973 N N . TYR B 1 42 ? 4.293 -9.227 -3.139 1 79.31 42 TYR B N 1
ATOM 974 C CA . TYR B 1 42 ? 5.121 -8.727 -4.23 1 79.31 42 TYR B CA 1
ATOM 975 C C . TYR B 1 42 ? 5.676 -9.875 -5.062 1 79.31 42 TYR B C 1
ATOM 977 O O . TYR B 1 42 ? 6.777 -10.367 -4.801 1 79.31 42 TYR B O 1
ATOM 985 N N . VAL B 1 43 ? 4.75 -10.617 -5.605 1 67.88 43 VAL B N 1
ATOM 986 C CA . VAL B 1 43 ? 5.188 -11.695 -6.484 1 67.88 43 VAL B CA 1
ATOM 987 C C . VAL B 1 43 ? 4.793 -11.391 -7.926 1 67.88 43 VAL B C 1
ATOM 989 O O . VAL B 1 43 ? 3.715 -10.844 -8.18 1 67.88 43 VAL B O 1
ATOM 992 N N . ASP B 1 44 ? 5.766 -11.445 -8.812 1 60.97 44 ASP B N 1
ATOM 993 C CA . ASP B 1 44 ? 5.562 -11.359 -10.25 1 60.97 44 ASP B CA 1
ATOM 994 C C . ASP B 1 44 ? 4.5 -12.352 -10.719 1 60.97 44 ASP B C 1
ATOM 996 O O . ASP B 1 44 ? 4.172 -13.305 -10 1 60.97 44 ASP B O 1
ATOM 1000 N N . GLU B 1 45 ? 3.812 -11.922 -11.781 1 66 45 GLU B N 1
ATOM 1001 C CA . GLU B 1 45 ? 3.146 -13.008 -12.5 1 66 45 GLU B CA 1
ATOM 1002 C C . GLU B 1 45 ? 3.957 -14.297 -12.438 1 66 45 GLU B C 1
ATOM 1004 O O . GLU B 1 45 ? 5.156 -14.297 -12.719 1 66 45 GLU B O 1
ATOM 1009 N N . VAL B 1 46 ? 3.26 -15.289 -11.711 1 71.25 46 VAL B N 1
ATOM 1010 C CA . VAL B 1 46 ? 4.031 -16.5 -11.461 1 71.25 46 VAL B CA 1
ATOM 1011 C C . VAL B 1 46 ? 3.467 -17.656 -12.289 1 71.25 46 VAL B C 1
ATOM 1013 O O . VAL B 1 46 ? 2.248 -17.828 -12.375 1 71.25 46 VAL B O 1
ATOM 1016 N N . ASP B 1 47 ? 4.434 -18.203 -12.984 1 80.56 47 ASP B N 1
ATOM 1017 C CA . ASP B 1 47 ? 4.008 -19.453 -13.617 1 80.56 47 ASP B CA 1
ATOM 1018 C C . ASP B 1 47 ? 3.584 -20.484 -12.562 1 80.56 47 ASP B C 1
ATOM 1020 O O . ASP B 1 47 ? 4.234 -20.625 -11.531 1 80.56 47 ASP B O 1
ATOM 1024 N N . ALA B 1 48 ? 2.375 -20.984 -12.773 1 84.06 48 ALA B N 1
ATOM 1025 C CA . ALA B 1 48 ? 1.87 -22 -11.852 1 84.06 48 ALA B CA 1
ATOM 1026 C C . ALA B 1 48 ? 1.244 -23.172 -12.617 1 84.06 48 ALA B C 1
ATOM 1028 O O . ALA B 1 48 ? 0.637 -22.969 -13.672 1 84.06 48 ALA B O 1
ATOM 1029 N N . PHE B 1 49 ? 1.533 -24.391 -12.039 1 84.81 49 PHE B N 1
ATOM 1030 C CA . PHE B 1 49 ? 0.871 -25.562 -12.586 1 84.81 49 PHE B CA 1
ATOM 1031 C C . PHE B 1 49 ? -0.554 -25.688 -12.055 1 84.81 49 PHE B C 1
ATOM 1033 O O . PHE B 1 49 ? -0.768 -25.719 -10.844 1 84.81 49 PHE B O 1
ATOM 1040 N N . HIS B 1 50 ? -1.465 -25.484 -12.906 1 85.81 50 HIS B N 1
ATOM 1041 C CA . HIS B 1 50 ? -2.889 -25.594 -12.602 1 85.81 50 HIS B CA 1
ATOM 1042 C C . HIS B 1 50 ? -3.646 -26.266 -13.742 1 85.81 50 HIS B C 1
ATOM 1044 O O . HIS B 1 50 ? -3.471 -25.906 -14.906 1 85.81 50 HIS B O 1
ATOM 1050 N N . SER B 1 51 ? -4.535 -27.297 -13.375 1 88.31 51 SER B N 1
ATOM 1051 C CA . SER B 1 51 ? -5.383 -28 -14.336 1 88.31 51 SER B CA 1
ATOM 1052 C C . SER B 1 51 ? -4.562 -28.547 -15.492 1 88.31 51 SER B C 1
ATOM 1054 O O . SER B 1 51 ? -4.883 -28.297 -16.656 1 88.31 51 SER B O 1
ATOM 1056 N N . ASP B 1 52 ? -3.492 -29.172 -15.172 1 88.31 52 ASP B N 1
ATOM 1057 C CA . ASP B 1 52 ? -2.662 -29.922 -16.094 1 88.31 52 ASP B CA 1
ATOM 1058 C C . ASP B 1 52 ? -1.938 -29 -17.078 1 88.31 52 ASP B C 1
ATOM 1060 O O . ASP B 1 52 ? -1.693 -29.375 -18.219 1 88.31 52 ASP B O 1
ATOM 1064 N N . GLY B 1 53 ? -1.652 -27.781 -16.781 1 88.62 53 GLY B N 1
ATOM 1065 C CA . GLY B 1 53 ? -0.887 -26.828 -17.562 1 88.62 53 GLY B CA 1
ATOM 1066 C C . GLY B 1 53 ? -0.186 -25.781 -16.719 1 88.62 53 GLY B C 1
ATOM 1067 O O . GLY B 1 53 ? -0.528 -25.594 -15.555 1 88.62 53 GLY B O 1
ATOM 1068 N N . TRP B 1 54 ? 0.919 -25.281 -17.375 1 87.69 54 TRP B N 1
ATOM 1069 C CA . TRP B 1 54 ? 1.58 -24.125 -16.766 1 87.69 54 TRP B CA 1
ATOM 1070 C C . TRP B 1 54 ? 0.937 -22.828 -17.234 1 87.69 54 TRP B C 1
ATOM 1072 O O . TRP B 1 54 ? 0.834 -22.562 -18.438 1 87.69 54 TRP B O 1
ATOM 1082 N N . TRP B 1 55 ? 0.382 -22.156 -16.266 1 85.75 55 TRP B N 1
ATOM 1083 C CA . TRP B 1 55 ? -0.305 -20.906 -16.578 1 85.75 55 TRP B CA 1
ATOM 1084 C C . TRP B 1 55 ? 0.257 -19.75 -15.75 1 85.75 55 TRP B C 1
ATOM 1086 O O . TRP B 1 55 ? 0.848 -19.969 -14.695 1 85.75 55 TRP B O 1
ATOM 1096 N N . VAL B 1 56 ? 0.089 -18.656 -16.312 1 85.38 56 VAL B N 1
ATOM 1097 C CA . VAL B 1 56 ? 0.398 -17.469 -15.523 1 85.38 56 VAL B CA 1
ATOM 1098 C C . VAL B 1 56 ? -0.747 -17.172 -14.555 1 85.38 56 VAL B C 1
ATOM 1100 O O . VAL B 1 56 ? -1.911 -17.125 -14.961 1 85.38 56 VAL B O 1
ATOM 1103 N N . LYS B 1 57 ? -0.433 -17.141 -13.32 1 84.88 57 LYS B N 1
ATOM 1104 C CA . LYS B 1 57 ? -1.43 -16.734 -12.328 1 84.88 57 LYS B CA 1
ATOM 1105 C C . LYS B 1 57 ? -1.206 -15.289 -11.883 1 84.88 57 LYS B C 1
ATOM 1107 O O . LYS B 1 57 ? -0.064 -14.852 -11.734 1 84.88 57 LYS B O 1
ATOM 1112 N N . ARG B 1 58 ? -2.311 -14.578 -11.773 1 83.88 58 ARG B N 1
ATOM 1113 C CA . ARG B 1 58 ? -2.305 -13.219 -11.25 1 83.88 58 ARG B CA 1
ATOM 1114 C C . ARG B 1 58 ? -2.969 -13.156 -9.875 1 83.88 58 ARG B C 1
ATOM 1116 O O . ARG B 1 58 ? -4.09 -13.641 -9.703 1 83.88 58 ARG B O 1
ATOM 1123 N N . ILE B 1 59 ? -2.191 -12.633 -8.93 1 84.69 59 ILE B N 1
ATOM 1124 C CA . ILE B 1 59 ? -2.779 -12.5 -7.602 1 84.69 59 ILE B CA 1
ATOM 1125 C C . ILE B 1 59 ? -3.801 -11.359 -7.602 1 84.69 59 ILE B C 1
ATOM 1127 O O . ILE B 1 59 ? -3.514 -10.258 -8.078 1 84.69 59 ILE B O 1
ATOM 1131 N N . THR B 1 60 ? -4.949 -11.648 -7.039 1 83.38 60 THR B N 1
ATOM 1132 C CA . THR B 1 60 ? -6.027 -10.672 -7.148 1 83.38 60 THR B CA 1
ATOM 1133 C C . THR B 1 60 ? -6.422 -10.148 -5.77 1 83.38 60 THR B C 1
ATOM 1135 O O . THR B 1 60 ? -6.926 -9.031 -5.645 1 83.38 60 THR B O 1
ATOM 1138 N N . ARG B 1 61 ? -6.262 -10.961 -4.797 1 83.75 61 ARG B N 1
ATOM 1139 C CA . ARG B 1 61 ? -6.711 -10.539 -3.477 1 83.75 61 ARG B CA 1
ATOM 1140 C C . ARG B 1 61 ? -5.996 -11.32 -2.377 1 83.75 61 ARG B C 1
ATOM 1142 O O . ARG B 1 61 ? -5.5 -12.422 -2.615 1 83.75 61 ARG B O 1
ATOM 1149 N N . ILE B 1 62 ? -5.965 -10.578 -1.134 1 87.31 62 ILE B N 1
ATOM 1150 C CA . ILE B 1 62 ? -5.453 -11.227 0.069 1 87.31 62 ILE B CA 1
ATOM 1151 C C . ILE B 1 62 ? -6.531 -11.234 1.148 1 87.31 62 ILE B C 1
ATOM 1153 O O . ILE B 1 62 ? -7.148 -10.203 1.428 1 87.31 62 ILE B O 1
ATOM 1157 N N . LYS B 1 63 ? -6.773 -12.398 1.626 1 86.19 63 LYS B N 1
ATOM 1158 C CA . LYS B 1 63 ? -7.727 -12.547 2.723 1 86.19 63 LYS B CA 1
ATOM 1159 C C . LYS B 1 63 ? -7.16 -13.438 3.828 1 86.19 63 LYS B C 1
ATOM 1161 O O . LYS B 1 63 ? -7.207 -14.664 3.732 1 86.19 63 LYS B O 1
ATOM 1166 N N . GLY B 1 64 ? -6.719 -12.688 4.953 1 81.44 64 GLY B N 1
ATOM 1167 C CA . GLY B 1 64 ? -6.117 -13.461 6.027 1 81.44 64 GLY B CA 1
ATOM 1168 C C . GLY B 1 64 ? -4.922 -14.273 5.574 1 81.44 64 GLY B C 1
ATOM 1169 O O . GLY B 1 64 ? -3.982 -13.734 4.984 1 81.44 64 GLY B O 1
ATOM 1170 N N . PRO B 1 65 ? -5.023 -15.625 5.895 1 86.06 65 PRO B N 1
ATOM 1171 C CA . PRO B 1 65 ? -3.879 -16.469 5.531 1 86.06 65 PRO B CA 1
ATOM 1172 C C . PRO B 1 65 ? -3.912 -16.906 4.07 1 86.06 65 PRO B C 1
ATOM 1174 O O . PRO B 1 65 ? -3.062 -17.688 3.637 1 86.06 65 PRO B O 1
ATOM 1177 N N . LEU B 1 66 ? -4.953 -16.438 3.363 1 88.56 66 LEU B N 1
ATOM 1178 C CA . LEU B 1 66 ? -5.105 -16.859 1.977 1 88.56 66 LEU B CA 1
ATOM 1179 C C . LEU B 1 66 ? -4.836 -15.711 1.019 1 88.56 66 LEU B C 1
ATOM 1181 O O . LEU B 1 66 ? -5.066 -14.547 1.362 1 88.56 66 LEU B O 1
ATOM 1185 N N . TYR B 1 67 ? -4.352 -16.125 -0.083 1 88.69 67 TYR B N 1
ATOM 1186 C CA . TYR B 1 67 ? -4.391 -15.211 -1.217 1 88.69 67 TYR B CA 1
ATOM 1187 C C . TYR B 1 67 ? -5.059 -15.859 -2.422 1 88.69 67 TYR B C 1
ATOM 1189 O O . TYR B 1 67 ? -4.973 -17.078 -2.605 1 88.69 67 TYR B O 1
ATOM 1197 N N . TYR B 1 68 ? -5.707 -15.031 -3.213 1 89.56 68 TYR B N 1
ATOM 1198 C CA . TYR B 1 68 ? -6.461 -15.477 -4.375 1 89.56 68 TYR B CA 1
ATOM 1199 C C . TYR B 1 68 ? -5.719 -15.148 -5.668 1 89.56 68 TYR B C 1
ATOM 1201 O O . TYR B 1 68 ? -5.137 -14.07 -5.801 1 89.56 68 TYR B O 1
ATOM 1209 N N . SER B 1 69 ? -5.789 -16.188 -6.527 1 89.56 69 SER B N 1
ATOM 1210 C CA . SER B 1 69 ? -5.156 -16.031 -7.832 1 89.56 69 SER B CA 1
ATOM 1211 C C . SER B 1 69 ? -6.141 -16.328 -8.961 1 89.56 69 SER B C 1
ATOM 1213 O O . SER B 1 69 ? -6.957 -17.234 -8.867 1 89.56 69 SER B O 1
ATOM 1215 N N . TYR B 1 70 ? -5.941 -15.5 -10.031 1 90.06 70 TYR B N 1
ATOM 1216 C CA . TYR B 1 70 ? -6.762 -15.672 -11.219 1 90.06 70 TYR B CA 1
ATOM 1217 C C . TYR B 1 70 ? -5.934 -16.219 -12.383 1 90.06 70 TYR B C 1
ATOM 1219 O O . TYR B 1 70 ? -4.805 -15.781 -12.602 1 90.06 70 TYR B O 1
ATOM 1227 N N . PHE B 1 71 ? -6.551 -17.219 -13.055 1 89.19 71 PHE B N 1
ATOM 1228 C CA . PHE B 1 71 ? -5.98 -17.797 -14.266 1 89.19 71 PHE B CA 1
ATOM 1229 C C . PHE B 1 71 ? -6.824 -17.422 -15.484 1 89.19 71 PHE B C 1
ATOM 1231 O O . PHE B 1 71 ? -7.957 -17.875 -15.625 1 89.19 71 PHE B O 1
ATOM 1238 N N . SER B 1 72 ? -6.168 -16.672 -16.312 1 84.62 72 SER B N 1
ATOM 1239 C CA . SER B 1 72 ? -6.938 -16.156 -17.438 1 84.62 72 SER B CA 1
ATOM 1240 C C . SER B 1 72 ? -7.281 -17.266 -18.438 1 84.62 72 SER B C 1
ATOM 1242 O O . SER B 1 72 ? -8.344 -17.234 -19.062 1 84.62 72 SER B O 1
ATOM 1244 N N . ASN B 1 73 ? -6.477 -18.203 -18.562 1 85.88 73 ASN B N 1
ATOM 1245 C CA . ASN B 1 73 ? -6.668 -19.266 -19.547 1 85.88 73 ASN B CA 1
ATOM 1246 C C . ASN B 1 73 ? -7.836 -20.172 -19.172 1 85.88 73 ASN B C 1
ATOM 1248 O O . ASN B 1 73 ? -8.586 -20.609 -20.031 1 85.88 73 ASN B O 1
ATOM 1252 N N . THR B 1 74 ? -7.969 -20.438 -17.828 1 87.06 74 THR B N 1
ATOM 1253 C CA . THR B 1 74 ? -9.023 -21.312 -17.359 1 87.06 74 THR B CA 1
ATOM 1254 C C . THR B 1 74 ? -10.164 -20.516 -16.734 1 87.06 74 THR B C 1
ATOM 1256 O O . THR B 1 74 ? -11.172 -21.094 -16.312 1 87.06 74 THR B O 1
ATOM 1259 N N . ILE B 1 75 ? -10.055 -19.266 -16.641 1 87.25 75 ILE B N 1
ATOM 1260 C CA . ILE B 1 75 ? -11.047 -18.375 -16.078 1 87.25 75 ILE B CA 1
ATOM 1261 C C . ILE B 1 75 ? -11.422 -18.828 -14.672 1 87.25 75 ILE B C 1
ATOM 1263 O O . ILE B 1 75 ? -12.609 -18.906 -14.328 1 87.25 75 ILE B O 1
ATOM 1267 N N . ASP B 1 76 ? -10.453 -19.234 -13.828 1 89.44 76 ASP B N 1
ATOM 1268 C CA . ASP B 1 76 ? -10.633 -19.719 -12.461 1 89.44 76 ASP B CA 1
ATOM 1269 C C . ASP B 1 76 ? -9.906 -18.828 -11.461 1 89.44 76 ASP B C 1
ATOM 1271 O O . ASP B 1 76 ? -8.883 -18.234 -11.781 1 89.44 76 ASP B O 1
ATOM 1275 N N . GLU B 1 77 ? -10.539 -18.703 -10.328 1 89.38 77 GLU B N 1
ATOM 1276 C CA . GLU B 1 77 ? -9.867 -18.094 -9.18 1 89.38 77 GLU B CA 1
ATOM 1277 C C . GLU B 1 77 ? -9.625 -19.125 -8.078 1 89.38 77 GLU B C 1
ATOM 1279 O O . GLU B 1 77 ? -10.562 -19.797 -7.637 1 89.38 77 GLU B O 1
ATOM 1284 N N . ILE B 1 78 ? -8.398 -19.281 -7.766 1 90.38 78 ILE B N 1
ATOM 1285 C CA . ILE B 1 78 ? -8.008 -20.281 -6.777 1 90.38 78 ILE B CA 1
ATOM 1286 C C . ILE B 1 78 ? -7.391 -19.594 -5.562 1 90.38 78 ILE B C 1
ATOM 1288 O O . ILE B 1 78 ? -6.594 -18.656 -5.703 1 90.38 78 ILE B O 1
ATOM 1292 N N . ALA B 1 79 ? -7.746 -20.078 -4.371 1 89.88 79 ALA B N 1
ATOM 1293 C CA . ALA B 1 79 ? -7.176 -19.609 -3.115 1 89.88 79 ALA B CA 1
ATOM 1294 C C . ALA B 1 79 ? -6.012 -20.484 -2.67 1 89.88 79 ALA B C 1
ATOM 1296 O O . ALA B 1 79 ? -6.086 -21.719 -2.762 1 89.88 79 ALA B O 1
ATOM 1297 N N . TYR B 1 80 ? -4.891 -19.797 -2.297 1 87.56 80 TYR B N 1
ATOM 1298 C CA . TYR B 1 80 ? -3.715 -20.5 -1.789 1 87.56 80 TYR B CA 1
ATOM 1299 C C . TYR B 1 80 ? -3.34 -20 -0.399 1 87.56 80 TYR B C 1
ATOM 1301 O O . TYR B 1 80 ? -3.502 -18.812 -0.093 1 87.56 80 TYR B O 1
ATOM 1309 N N . PRO B 1 81 ? -2.859 -20.906 0.493 1 86.62 81 PRO B N 1
ATOM 1310 C CA . PRO B 1 81 ? -2.328 -20.438 1.776 1 86.62 81 PRO B CA 1
ATOM 1311 C C . PRO B 1 81 ? -0.971 -19.75 1.641 1 86.62 81 PRO B C 1
ATOM 1313 O O . PRO B 1 81 ? -0.186 -20.094 0.755 1 86.62 81 PRO B O 1
ATOM 1316 N N . PHE B 1 82 ? -0.853 -18.656 2.605 1 77.19 82 PHE B N 1
ATOM 1317 C CA . PHE B 1 82 ? 0.492 -18.094 2.689 1 77.19 82 PHE B CA 1
ATOM 1318 C C . PHE B 1 82 ? 1.453 -19.094 3.324 1 77.19 82 PHE B C 1
ATOM 1320 O O . PHE B 1 82 ? 1.088 -19.797 4.262 1 77.19 82 PHE B O 1
ATOM 1327 N N . SER B 1 83 ? 2.598 -19.391 2.627 1 64.94 83 SER B N 1
ATOM 1328 C CA . SER B 1 83 ? 3.586 -20.297 3.203 1 64.94 83 SER B CA 1
ATOM 1329 C C . SER B 1 83 ? 4.555 -19.547 4.113 1 64.94 83 SER B C 1
ATOM 1331 O O . SER B 1 83 ? 4.805 -18.359 3.92 1 64.94 83 SER B O 1
#

Solvent-accessible surface area (backbone atoms only — not comparable to full-atom values): 9419 Å² total; per-residue (Å²): 133,85,87,51,72,65,40,50,30,34,40,30,38,66,36,89,94,44,62,80,46,74,30,44,22,17,29,71,38,70,48,75,92,40,28,36,32,31,46,28,46,65,62,68,81,34,81,36,81,54,96,93,37,83,37,60,34,40,72,70,46,56,55,90,64,30,34,31,29,35,28,76,90,74,72,42,76,46,77,42,72,70,124,133,84,87,50,71,64,40,50,30,35,40,28,39,66,37,90,95,45,63,79,46,75,29,44,23,17,29,72,38,71,49,76,93,40,29,36,32,31,46,28,44,65,63,68,80,34,78,36,83,54,93,93,37,80,36,60,32,40,72,68,47,58,55,89,63,29,33,31,28,37,28,75,90,74,71,42,76,47,78,42,74,70,123

Nearest PDB structures (foldseek):
  8s8u-assembly2_B  TM=3.250E-01  e=2.417E+00  Escherichia coli K-12
  1yby-assembly1_B  TM=3.567E-01  e=3.359E+00  Acetivibrio thermocellus
  6rji-assembly1_A  TM=2.504E-01  e=1.558E+00  Staphylococcus aureus subsp. aureus NCTC 8325
  8s8u-assembly1_A  TM=2.865E-01  e=2.697E+00  Escherichia coli K-12
  6rk3-assembly1_A  TM=3.262E-01  e=6.144E+00  Staphylococcus aureus

Radius of gyration: 17.84 Å; Cα contacts (8 Å, |Δi|>4): 389; chains: 2; bounding box: 31×62×38 Å

Foldseek 3Di:
DDDDFFDWDWDADPDPPRGPDIWIWTFHDDDPDPDTDIDTDDDPQDFDDDPNDTFGWDWDGDDVQWTWIAGPVVRDIDIDGDD/DDDDFFDWDWDADPDPPRGPDIWTKTFHDDDPDPDTDIDTDDDPQDFDDDPNDTFGWDWDGDDVQWTWIAGPVVRDIDIDGDD

pLDDT: mean 85.87, std 7.43, range [56.47, 95.5]

Sequence (166 aa):
MTFHKGDAVEICSIEEGFLGSHYVATVISLVGKSRVLVLGLYVDEVDAFHSDGWWVKRITRIKGPLYYSYFSNTIDEIAYPFSMTFHKGDAVEICSIEEGFLGSHYVATVISLVGKSRVLVLGLYVDEVDAFHSDGWWVKRITRIKGPLYYSYFSNTIDEIAYPFS